Protein AF-Q582J8-F1 (afdb_monomer_lite)

Radius of gyration: 18.95 Å; chains: 1; bounding box: 33×58×52 Å

pLDDT: mean 85.89, std 16.35, range [38.12, 97.25]

Structure (mmCIF, N/CA/C/O backbone):
data_AF-Q582J8-F1
#
_entry.id   AF-Q582J8-F1
#
loop_
_atom_site.group_PDB
_atom_site.id
_atom_site.type_symbol
_atom_site.label_atom_id
_atom_site.label_alt_id
_atom_site.label_comp_id
_atom_site.label_asym_id
_atom_site.label_entity_id
_atom_site.label_seq_id
_atom_site.pdbx_PDB_ins_code
_atom_site.Cartn_x
_atom_site.Cartn_y
_atom_site.Cartn_z
_atom_site.occupancy
_atom_site.B_iso_or_equiv
_atom_site.auth_seq_id
_atom_site.auth_comp_id
_atom_site.auth_asym_id
_atom_site.auth_atom_id
_atom_site.pdbx_PDB_model_num
ATOM 1 N N . MET A 1 1 ? -11.026 50.286 2.214 1.00 52.38 1 MET A N 1
ATOM 2 C CA . MET A 1 1 ? -10.055 49.234 1.844 1.00 52.38 1 MET A CA 1
ATOM 3 C C . MET A 1 1 ? -10.799 47.909 1.786 1.00 52.38 1 MET A C 1
ATOM 5 O O . MET A 1 1 ? -11.274 47.468 2.822 1.00 52.38 1 MET A O 1
ATOM 9 N N . LYS A 1 2 ? -11.007 47.335 0.594 1.00 53.53 2 LYS A N 1
ATOM 10 C CA . LYS A 1 2 ? -11.569 45.982 0.433 1.00 53.53 2 LYS A CA 1
ATOM 11 C C . LYS A 1 2 ? -10.407 45.008 0.178 1.00 53.53 2 LYS A C 1
ATOM 13 O O . LYS A 1 2 ? -9.524 45.372 -0.597 1.00 53.53 2 LYS A O 1
ATOM 18 N N . PRO A 1 3 ? -10.369 43.841 0.841 1.00 55.38 3 PRO A N 1
ATOM 19 C CA . PRO A 1 3 ? -9.274 42.887 0.710 1.00 55.38 3 PRO A CA 1
ATOM 20 C C . PRO A 1 3 ? -9.294 42.221 -0.670 1.00 55.38 3 PRO A C 1
ATOM 22 O O . PRO A 1 3 ? -10.358 41.950 -1.226 1.00 55.38 3 PRO A O 1
ATOM 25 N N . ALA A 1 4 ? -8.099 41.993 -1.212 1.00 53.69 4 ALA A N 1
ATOM 26 C CA . ALA A 1 4 ? -7.871 41.338 -2.490 1.00 53.69 4 ALA A CA 1
ATOM 27 C C . ALA A 1 4 ? -8.335 39.874 -2.455 1.00 53.69 4 ALA A C 1
ATOM 29 O O . ALA A 1 4 ? -7.966 39.108 -1.565 1.00 53.69 4 ALA A O 1
ATOM 30 N N . THR A 1 5 ? -9.126 39.489 -3.454 1.00 55.94 5 THR A N 1
ATOM 31 C CA . THR A 1 5 ? -9.466 38.100 -3.763 1.00 55.94 5 THR A CA 1
ATOM 32 C C . THR A 1 5 ? -8.213 37.384 -4.269 1.00 55.94 5 THR A C 1
ATOM 34 O O . THR A 1 5 ? -7.694 37.721 -5.331 1.00 55.94 5 THR A O 1
ATOM 37 N N . ILE A 1 6 ? -7.720 36.404 -3.511 1.00 58.94 6 ILE A N 1
ATOM 38 C CA . ILE A 1 6 ? -6.662 35.486 -3.954 1.00 58.94 6 ILE A CA 1
ATOM 39 C C . ILE A 1 6 ? -7.311 34.454 -4.894 1.00 58.94 6 ILE A C 1
ATOM 41 O O . ILE A 1 6 ? -8.277 33.799 -4.483 1.00 58.94 6 ILE A O 1
ATOM 45 N N . PRO A 1 7 ? -6.842 34.294 -6.144 1.00 48.78 7 PRO A N 1
ATOM 46 C CA . PRO A 1 7 ? -7.407 33.313 -7.056 1.00 48.78 7 PRO A CA 1
ATOM 47 C C . PRO A 1 7 ? -7.040 31.892 -6.610 1.00 48.78 7 PRO A C 1
ATOM 49 O O . PRO A 1 7 ? -5.924 31.616 -6.169 1.00 48.78 7 PRO A O 1
ATOM 52 N N . HIS A 1 8 ? -8.023 31.000 -6.709 1.00 43.12 8 HIS A N 1
ATOM 53 C CA . HIS A 1 8 ? -7.946 29.576 -6.397 1.00 43.12 8 HIS A CA 1
ATOM 54 C C . HIS A 1 8 ? -6.951 28.854 -7.325 1.00 43.12 8 HIS A C 1
ATOM 56 O O . HIS A 1 8 ? -7.338 28.322 -8.355 1.00 43.12 8 HIS A O 1
ATOM 62 N N . GLY A 1 9 ? -5.671 28.814 -6.950 1.00 49.50 9 GLY A N 1
ATOM 63 C CA . GLY A 1 9 ? -4.613 28.110 -7.692 1.00 49.50 9 GLY A CA 1
ATOM 64 C C . GLY A 1 9 ? -4.389 26.644 -7.297 1.00 49.50 9 GLY A C 1
ATOM 65 O O . GLY A 1 9 ? -3.347 26.092 -7.630 1.00 49.50 9 GLY A O 1
ATOM 66 N N . LYS A 1 10 ? -5.300 26.005 -6.545 1.00 49.69 10 LYS A N 1
ATOM 67 C CA . LYS A 1 10 ? -5.129 24.599 -6.112 1.00 49.69 10 LYS A CA 1
ATOM 68 C C . LYS A 1 10 ? -5.751 23.559 -7.052 1.00 49.69 10 LYS A C 1
ATOM 70 O O . LYS A 1 10 ? -5.279 22.430 -7.066 1.00 49.69 10 LYS A O 1
ATOM 75 N N . ASN A 1 11 ? -6.712 23.940 -7.895 1.00 52.25 11 ASN A N 1
ATOM 76 C CA . ASN A 1 11 ? -7.436 22.981 -8.745 1.00 52.25 11 ASN A CA 1
ATOM 77 C C . ASN A 1 11 ? -6.703 22.636 -10.055 1.00 52.25 11 ASN A C 1
ATOM 79 O O . ASN A 1 11 ? -6.994 21.616 -10.677 1.00 52.25 11 ASN A O 1
ATOM 83 N N . ASP A 1 12 ? -5.739 23.454 -10.485 1.00 53.94 12 ASP A N 1
ATOM 84 C C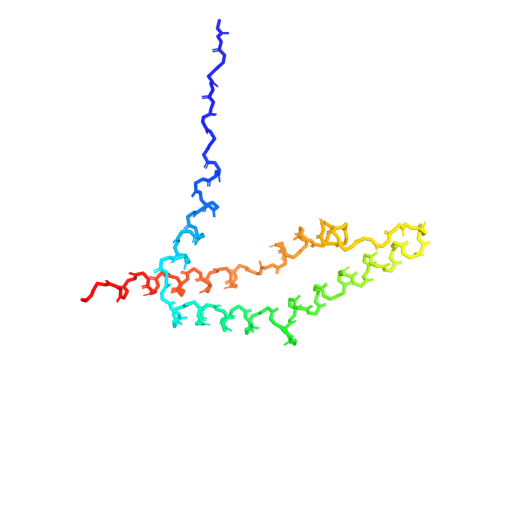A . ASP A 1 12 ? -5.063 23.241 -11.770 1.00 53.94 12 ASP A CA 1
ATOM 85 C C . ASP A 1 12 ? -4.080 22.065 -11.736 1.00 53.94 12 ASP A C 1
ATOM 87 O O . ASP A 1 12 ? -3.914 21.374 -12.746 1.00 53.94 12 ASP A O 1
ATOM 91 N N . ALA A 1 13 ? -3.461 21.815 -10.577 1.00 57.75 13 ALA A N 1
ATOM 92 C CA . ALA A 1 13 ? -2.501 20.731 -10.388 1.00 57.75 13 ALA A CA 1
ATOM 93 C C . ALA A 1 13 ? -3.190 19.362 -10.288 1.00 57.75 13 ALA A C 1
ATOM 95 O O . ALA A 1 13 ? -2.763 18.419 -10.953 1.00 57.75 13 ALA A O 1
ATOM 96 N N . GLU A 1 14 ? -4.286 19.265 -9.527 1.00 59.69 14 GLU A N 1
ATOM 97 C CA . GLU A 1 14 ? -5.065 18.024 -9.382 1.00 59.69 14 GLU A CA 1
ATOM 98 C C . GLU A 1 14 ? -5.610 17.549 -10.740 1.00 59.69 14 GLU A C 1
ATOM 100 O O . GLU A 1 14 ? -5.531 16.367 -11.073 1.00 59.69 14 GLU A O 1
ATOM 105 N N . GLY A 1 15 ? -6.057 18.482 -11.588 1.00 68.44 15 GLY A N 1
ATOM 106 C CA . GLY A 1 15 ? -6.495 18.172 -12.950 1.00 68.44 15 GLY A CA 1
ATOM 107 C C . GLY A 1 15 ? -5.359 17.907 -13.946 1.00 68.44 15 GLY A C 1
ATOM 108 O O . GLY A 1 15 ? -5.594 17.284 -14.979 1.00 68.44 15 GLY A O 1
ATOM 109 N N . ALA A 1 16 ? -4.129 18.368 -13.690 1.00 74.12 16 ALA A N 1
ATOM 110 C CA . ALA A 1 16 ? -3.014 18.187 -14.623 1.00 74.12 16 ALA A CA 1
ATOM 111 C C . ALA A 1 16 ? -2.629 16.711 -14.774 1.00 74.12 16 ALA A C 1
ATOM 113 O O . ALA A 1 16 ? -2.537 16.232 -15.901 1.00 74.12 16 ALA A O 1
ATOM 114 N N . GLY A 1 17 ? -2.490 15.982 -13.661 1.00 77.12 17 GLY A N 1
ATOM 115 C CA . GLY A 1 17 ? -2.192 14.547 -13.690 1.00 77.12 17 GLY A CA 1
ATOM 116 C C . GLY A 1 17 ? -3.278 13.742 -14.409 1.00 77.12 17 GLY A C 1
ATOM 117 O O . GLY A 1 17 ? -2.964 12.927 -15.273 1.00 77.12 17 GLY A O 1
ATOM 118 N N . ALA A 1 18 ? -4.553 14.039 -14.132 1.00 81.31 18 ALA A N 1
ATOM 119 C CA . ALA A 1 18 ? -5.683 13.402 -14.810 1.00 81.31 18 ALA A CA 1
ATOM 120 C C . ALA A 1 18 ? -5.676 13.673 -16.324 1.00 81.31 18 ALA A C 1
ATOM 122 O O . ALA A 1 18 ? -5.824 12.750 -17.116 1.00 81.31 18 ALA A O 1
ATOM 123 N N . ARG A 1 19 ? -5.426 14.919 -16.750 1.00 82.62 19 ARG A N 1
ATOM 124 C CA . ARG A 1 19 ? -5.311 15.261 -18.179 1.00 82.62 19 ARG A CA 1
ATOM 125 C C . ARG A 1 19 ? -4.150 14.541 -18.865 1.00 82.62 19 ARG A C 1
ATOM 127 O O . ARG A 1 19 ? -4.312 14.099 -19.996 1.00 82.62 19 ARG A O 1
ATOM 134 N N . MET A 1 20 ? -2.999 14.421 -18.197 1.00 83.19 20 MET A N 1
ATOM 135 C CA . MET A 1 20 ? -1.857 13.670 -18.732 1.00 83.19 20 MET A CA 1
ATOM 136 C C . MET A 1 20 ? -2.206 12.193 -18.892 1.00 83.19 20 MET A C 1
ATOM 138 O O . MET A 1 20 ? -1.955 11.630 -19.952 1.00 83.19 20 MET A O 1
ATOM 142 N N . TYR A 1 21 ? -2.832 11.596 -17.874 1.00 86.94 21 TYR A N 1
ATOM 143 C CA . TYR A 1 21 ? -3.303 10.217 -17.937 1.00 86.94 21 TYR A CA 1
ATOM 144 C C . TYR A 1 21 ? -4.296 10.012 -19.086 1.00 86.94 21 TYR A C 1
ATOM 146 O O . TYR A 1 21 ? -4.153 9.063 -19.846 1.00 86.94 21 TYR A O 1
ATOM 154 N N . GLU A 1 22 ? -5.261 10.914 -19.285 1.00 88.69 22 GLU A N 1
ATOM 155 C CA . GLU A 1 22 ? -6.224 10.781 -20.384 1.00 88.69 22 GLU A CA 1
ATOM 156 C 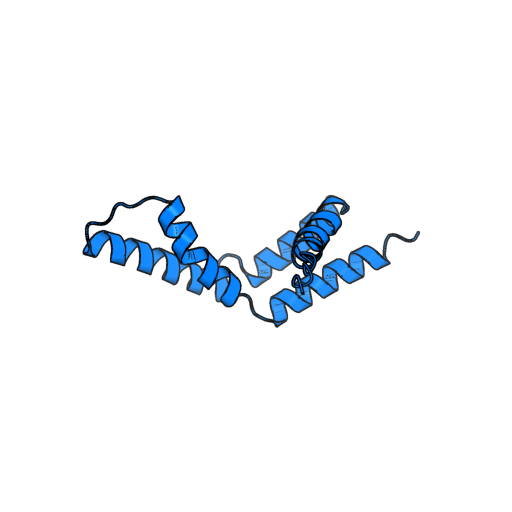C . GLU A 1 22 ? -5.604 10.896 -21.780 1.00 88.69 22 GLU A C 1
ATOM 158 O O . GLU A 1 22 ? -6.108 10.281 -22.718 1.00 88.69 22 GLU A O 1
ATOM 163 N N . GLY A 1 23 ? -4.494 11.623 -21.919 1.00 88.06 23 GLY A N 1
ATOM 164 C CA . GLY A 1 23 ? -3.740 11.710 -23.172 1.00 88.06 23 GLY A CA 1
ATOM 165 C C . GLY A 1 23 ? -2.900 10.470 -23.500 1.00 88.06 23 GLY A C 1
ATOM 166 O O . GLY A 1 23 ? -2.399 10.365 -24.618 1.00 88.06 23 GLY A O 1
ATOM 167 N N . MET A 1 24 ? -2.729 9.540 -22.558 1.00 90.50 24 MET A N 1
ATOM 168 C CA . MET A 1 24 ? -1.920 8.338 -22.757 1.00 90.50 24 MET A CA 1
ATOM 169 C C . MET A 1 24 ? -2.647 7.278 -23.581 1.00 90.50 24 MET A C 1
ATOM 171 O O . MET A 1 24 ? -3.856 7.065 -23.445 1.00 90.50 24 MET A O 1
ATOM 175 N N . ASN A 1 25 ? -1.883 6.554 -24.397 1.00 92.31 25 ASN A N 1
ATOM 176 C CA . ASN A 1 25 ? -2.387 5.371 -25.084 1.00 92.31 25 ASN A CA 1
ATOM 177 C C . ASN A 1 25 ? -2.571 4.189 -24.109 1.00 92.31 25 ASN A C 1
ATOM 179 O O . ASN A 1 25 ? -2.134 4.229 -22.958 1.00 92.31 25 ASN A O 1
ATOM 183 N N . THR A 1 26 ? -3.214 3.116 -24.577 1.00 94.12 26 THR A N 1
ATOM 184 C CA . THR A 1 26 ? -3.493 1.925 -23.759 1.00 94.12 26 THR A CA 1
ATOM 185 C C . THR A 1 26 ? -2.233 1.325 -23.134 1.00 94.12 26 THR A C 1
ATOM 187 O O . THR A 1 26 ? -2.237 1.055 -21.940 1.00 94.12 26 THR A O 1
ATOM 190 N N . LEU A 1 27 ? -1.142 1.198 -23.897 1.00 93.25 27 LEU A N 1
ATOM 191 C CA . LEU A 1 27 ? 0.111 0.603 -23.418 1.00 93.25 27 LEU A CA 1
ATOM 192 C C . LEU A 1 27 ? 0.748 1.429 -22.287 1.00 93.25 27 LEU A C 1
ATOM 194 O O . LEU A 1 27 ? 1.223 0.880 -21.299 1.00 93.25 27 LEU A O 1
ATOM 198 N N . GLN A 1 28 ? 0.726 2.757 -22.407 1.00 93.31 28 GLN A N 1
ATOM 199 C CA . GLN A 1 28 ? 1.214 3.669 -21.368 1.00 93.31 28 GLN A CA 1
ATOM 200 C C . GLN A 1 28 ? 0.356 3.575 -20.099 1.00 93.31 28 GLN A C 1
ATOM 202 O O . GLN A 1 28 ? 0.891 3.498 -18.993 1.00 93.31 28 GLN A O 1
ATOM 207 N N . LYS A 1 29 ? -0.977 3.534 -20.247 1.00 94.44 29 LYS A N 1
ATOM 208 C CA . LYS A 1 29 ? -1.903 3.359 -19.117 1.00 94.44 29 LYS A CA 1
ATOM 209 C C . LYS A 1 29 ? -1.693 2.009 -18.417 1.00 94.44 29 LYS A C 1
ATOM 211 O O . LYS A 1 29 ? -1.708 1.970 -17.188 1.00 94.44 29 LYS A O 1
ATOM 216 N N . GLU A 1 30 ? -1.462 0.937 -19.175 1.00 95.81 30 GLU A N 1
ATOM 217 C CA . GLU A 1 30 ? -1.132 -0.396 -18.654 1.00 95.81 30 GLU A CA 1
ATOM 218 C C . GLU A 1 30 ? 0.194 -0.393 -17.887 1.00 95.81 30 GLU A C 1
ATOM 220 O O . GLU A 1 30 ? 0.228 -0.857 -16.752 1.00 95.81 30 GLU A O 1
ATOM 225 N N . GLU A 1 31 ? 1.256 0.217 -18.421 1.00 94.81 31 GLU A N 1
ATOM 226 C CA . GLU A 1 31 ? 2.545 0.300 -17.719 1.00 94.81 31 GLU A CA 1
ATOM 227 C C . GLU A 1 31 ? 2.427 1.046 -16.376 1.00 94.81 31 GLU A C 1
ATOM 229 O O . GLU A 1 31 ? 3.010 0.631 -15.368 1.00 94.81 31 GLU A O 1
ATOM 234 N N . LEU A 1 32 ? 1.663 2.145 -16.333 1.00 94.81 32 LEU A N 1
ATOM 235 C CA . LEU A 1 32 ? 1.408 2.859 -15.079 1.00 94.81 32 LEU A CA 1
ATOM 236 C C . LEU A 1 32 ? 0.605 2.007 -14.095 1.00 94.81 32 LEU A C 1
ATOM 238 O O . LEU A 1 32 ? 0.907 2.007 -12.901 1.00 94.81 32 LEU A O 1
ATOM 242 N N . ASN A 1 33 ? -0.396 1.278 -14.585 1.00 95.44 33 ASN A N 1
ATOM 243 C CA . ASN A 1 33 ? -1.188 0.371 -13.767 1.00 95.44 33 ASN A CA 1
ATOM 244 C C . ASN A 1 33 ? -0.324 -0.758 -13.185 1.00 95.44 33 ASN A C 1
ATOM 246 O O . ASN A 1 33 ? -0.358 -0.984 -11.978 1.00 95.44 33 ASN A O 1
ATOM 250 N N . ASP A 1 34 ? 0.512 -1.400 -14.000 1.00 96.94 34 ASP A N 1
ATOM 251 C CA . ASP A 1 34 ? 1.426 -2.462 -13.571 1.00 96.94 34 ASP A CA 1
ATOM 252 C C . ASP A 1 34 ? 2.423 -1.962 -12.527 1.00 96.94 34 ASP A C 1
ATOM 254 O O . ASP A 1 34 ? 2.690 -2.633 -11.525 1.00 96.94 34 ASP A O 1
ATOM 258 N N . TYR A 1 35 ? 2.941 -0.745 -12.716 1.00 96.56 35 TYR A N 1
ATOM 259 C CA . TYR A 1 35 ? 3.774 -0.101 -11.714 1.00 96.56 35 TYR A CA 1
ATOM 260 C C . TYR A 1 35 ? 3.027 0.060 -10.388 1.00 96.56 35 TYR A C 1
ATOM 262 O O . TYR A 1 35 ? 3.519 -0.408 -9.359 1.00 96.56 35 TYR A O 1
ATOM 270 N N . LEU A 1 36 ? 1.838 0.667 -10.399 1.00 95.81 36 LEU A N 1
ATOM 271 C CA . LEU A 1 36 ? 1.055 0.889 -9.184 1.00 95.81 36 LEU A CA 1
ATOM 272 C C . LEU A 1 36 ? 0.672 -0.432 -8.503 1.00 95.81 36 LEU A C 1
ATOM 274 O O . LEU A 1 36 ? 0.819 -0.533 -7.289 1.00 95.81 36 LEU A O 1
ATOM 278 N N . ILE A 1 37 ? 0.287 -1.467 -9.255 1.00 96.25 37 ILE A N 1
ATOM 279 C CA . ILE A 1 37 ? 0.015 -2.808 -8.715 1.00 96.25 37 ILE A CA 1
ATOM 280 C C . ILE A 1 37 ? 1.275 -3.412 -8.084 1.00 96.25 37 ILE A C 1
ATOM 282 O O . ILE A 1 37 ? 1.210 -3.938 -6.979 1.00 96.25 37 ILE A O 1
ATOM 286 N N . SER A 1 38 ? 2.444 -3.308 -8.718 1.00 96.38 38 SER A N 1
ATOM 287 C CA . SER A 1 38 ? 3.684 -3.836 -8.123 1.00 96.38 38 SER A CA 1
ATOM 288 C C . SER A 1 38 ? 4.090 -3.136 -6.820 1.00 96.38 38 SER A C 1
ATOM 290 O O . SER A 1 38 ? 4.779 -3.734 -5.998 1.00 96.38 38 SER A O 1
ATOM 292 N N . GLN A 1 39 ? 3.696 -1.871 -6.635 1.00 96.12 39 GLN A N 1
ATOM 293 C CA . GLN A 1 39 ? 4.042 -1.085 -5.448 1.00 96.12 39 GLN A CA 1
ATOM 294 C C . GLN A 1 39 ? 2.962 -1.132 -4.357 1.00 96.12 39 GLN A C 1
ATOM 296 O O . GLN A 1 39 ? 3.275 -1.071 -3.169 1.00 96.12 39 GLN A O 1
ATOM 301 N N . MET A 1 40 ? 1.690 -1.242 -4.738 1.00 95.62 40 MET A N 1
ATOM 302 C CA . MET A 1 40 ? 0.528 -1.049 -3.858 1.00 95.62 40 MET A CA 1
ATOM 303 C C . MET A 1 40 ? -0.538 -2.149 -4.000 1.00 95.62 40 MET A C 1
ATOM 305 O O . MET A 1 40 ? -1.612 -2.050 -3.415 1.00 95.62 40 MET A O 1
ATOM 309 N N . GLY A 1 41 ? -0.274 -3.185 -4.791 1.00 93.88 41 GLY A N 1
ATOM 310 C CA . GLY A 1 41 ? -1.156 -4.336 -4.960 1.00 93.88 41 GLY A CA 1
ATOM 311 C C . GLY A 1 41 ? -1.007 -5.388 -3.855 1.00 93.88 41 GLY A C 1
ATOM 312 O O . GLY A 1 41 ? -0.239 -5.207 -2.909 1.00 93.88 41 GLY A O 1
ATOM 313 N N . PRO A 1 42 ? -1.730 -6.515 -3.969 1.00 94.75 42 PRO A N 1
ATOM 314 C CA . PRO A 1 42 ? -1.686 -7.592 -2.984 1.00 94.75 42 PRO A CA 1
ATOM 315 C C . PRO A 1 42 ? -0.263 -8.092 -2.702 1.00 94.75 42 PRO A C 1
ATOM 317 O O . PRO A 1 42 ? 0.506 -8.359 -3.625 1.00 94.75 42 PRO A O 1
ATOM 320 N N . GLY A 1 43 ? 0.068 -8.252 -1.418 1.00 93.00 43 GLY A N 1
ATOM 321 C CA . GLY A 1 43 ? 1.383 -8.711 -0.960 1.00 93.00 43 GLY A CA 1
ATOM 322 C C . GLY A 1 43 ? 2.431 -7.606 -0.802 1.00 93.00 43 GLY A C 1
ATOM 323 O O . GLY A 1 43 ? 3.568 -7.904 -0.434 1.00 93.00 43 GLY A O 1
ATOM 324 N N . THR A 1 44 ? 2.084 -6.342 -1.063 1.00 95.44 44 THR A N 1
ATOM 325 C CA . THR A 1 44 ? 2.936 -5.207 -0.695 1.00 95.44 44 THR A CA 1
ATOM 326 C C . THR A 1 44 ? 2.562 -4.667 0.679 1.00 95.44 44 THR A C 1
ATOM 328 O O . THR A 1 44 ? 1.417 -4.752 1.122 1.00 95.44 44 THR A O 1
ATOM 331 N N . LYS A 1 45 ? 3.531 -4.025 1.340 1.00 94.56 45 LYS A N 1
ATOM 332 C CA . LYS A 1 45 ? 3.322 -3.403 2.654 1.00 94.56 45 LYS A CA 1
ATOM 333 C C . LYS A 1 45 ? 2.162 -2.402 2.651 1.00 94.56 45 LYS A C 1
ATOM 335 O O . LYS A 1 45 ? 1.417 -2.348 3.619 1.00 94.56 45 LYS A O 1
ATOM 340 N N . TRP A 1 46 ? 2.020 -1.619 1.578 1.00 95.88 46 TRP A N 1
ATOM 341 C CA . TRP A 1 46 ? 0.936 -0.642 1.471 1.00 95.88 46 TRP A CA 1
ATOM 342 C C . TRP A 1 46 ? -0.428 -1.336 1.475 1.00 95.88 46 TRP A C 1
ATOM 344 O O . TRP A 1 46 ? -1.317 -0.922 2.210 1.00 95.88 46 TRP A O 1
ATOM 354 N N . HIS A 1 47 ? -0.584 -2.417 0.706 1.00 96.06 47 HIS A N 1
ATOM 355 C CA . HIS A 1 47 ? -1.842 -3.157 0.651 1.00 96.06 47 HIS A CA 1
ATOM 356 C C . HIS A 1 47 ? -2.197 -3.777 2.005 1.00 96.06 47 HIS A C 1
ATOM 358 O O . HIS A 1 47 ? -3.341 -3.670 2.444 1.00 96.06 47 HIS A O 1
ATOM 364 N N . ASP A 1 48 ? -1.222 -4.394 2.674 1.00 96.06 48 ASP A N 1
ATOM 365 C CA . ASP A 1 48 ? -1.434 -5.008 3.987 1.00 96.06 48 ASP A CA 1
ATOM 366 C C . ASP A 1 48 ? -1.827 -3.954 5.033 1.00 96.06 48 ASP A C 1
ATOM 368 O O . ASP A 1 48 ? -2.816 -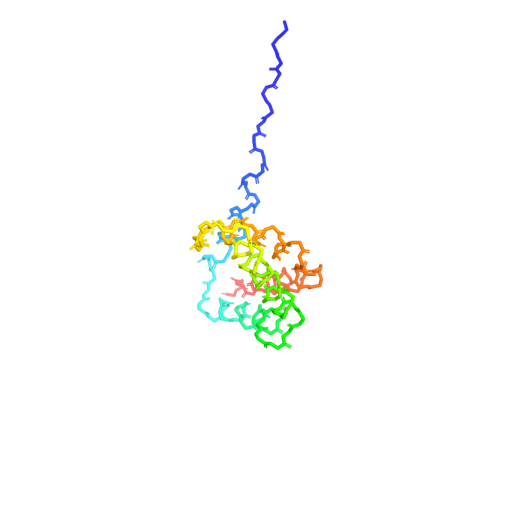4.125 5.743 1.00 96.06 48 ASP A O 1
ATOM 372 N N . GLU A 1 49 ? -1.139 -2.807 5.048 1.00 95.75 49 GLU A N 1
ATOM 373 C CA . GLU A 1 49 ? -1.464 -1.681 5.930 1.00 95.75 49 GLU A CA 1
ATOM 374 C C . GLU A 1 49 ? -2.879 -1.142 5.670 1.00 95.75 49 GLU A C 1
ATOM 376 O O . GLU A 1 49 ? -3.630 -0.883 6.610 1.00 95.75 49 GLU A O 1
ATOM 381 N N . MET A 1 50 ? -3.290 -1.014 4.404 1.00 95.56 50 MET A N 1
ATOM 382 C CA . MET A 1 50 ? -4.639 -0.549 4.066 1.00 95.56 50 MET A CA 1
ATOM 383 C C . MET A 1 50 ? -5.717 -1.574 4.409 1.00 95.56 50 MET A C 1
ATOM 385 O O . MET A 1 50 ? -6.805 -1.194 4.848 1.00 95.56 50 MET A O 1
ATOM 389 N N . SER A 1 51 ? -5.421 -2.866 4.266 1.00 96.19 51 SER A N 1
ATOM 390 C CA . SER A 1 51 ? -6.314 -3.929 4.720 1.00 96.19 51 SER A CA 1
ATOM 391 C C . SER A 1 51 ? -6.529 -3.849 6.234 1.00 96.19 51 SER A C 1
ATOM 393 O O . SER A 1 51 ? -7.671 -3.879 6.695 1.00 96.19 51 SER A O 1
ATOM 395 N N . ASP A 1 52 ? -5.458 -3.654 7.006 1.00 96.44 52 ASP A N 1
ATOM 396 C CA . ASP A 1 52 ? -5.523 -3.50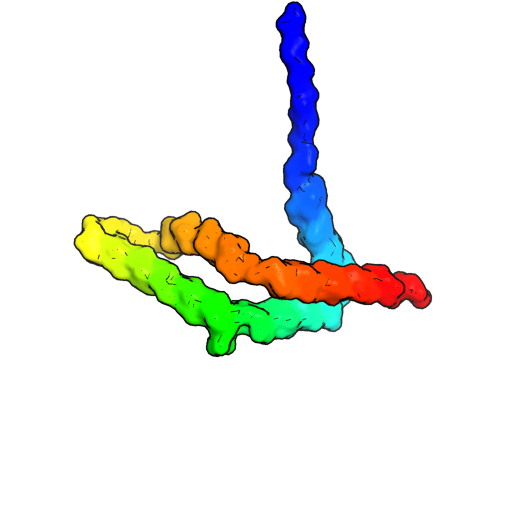3 8.461 1.00 96.44 52 ASP A CA 1
ATOM 397 C C . ASP A 1 52 ? -6.302 -2.253 8.892 1.00 96.44 52 ASP A C 1
ATOM 399 O O . ASP A 1 52 ? -7.111 -2.324 9.824 1.00 96.44 52 ASP A O 1
ATOM 403 N N . VAL A 1 53 ? -6.119 -1.121 8.202 1.00 96.62 53 VAL A N 1
ATOM 404 C CA . VAL A 1 53 ? -6.882 0.115 8.451 1.00 96.62 53 VAL A CA 1
ATOM 405 C C . VAL A 1 53 ? -8.374 -0.121 8.229 1.00 96.62 53 VAL A C 1
ATOM 407 O O . VAL A 1 53 ? -9.177 0.145 9.125 1.00 96.62 53 VAL A O 1
ATOM 410 N N . VAL A 1 54 ? -8.756 -0.678 7.077 1.00 97.19 54 VAL A N 1
ATOM 411 C CA . VAL A 1 54 ? -10.165 -0.956 6.757 1.00 97.19 54 VAL A CA 1
ATOM 412 C C . VAL A 1 54 ? -10.767 -1.938 7.764 1.00 97.19 54 VAL A C 1
ATOM 414 O O . VAL A 1 54 ? -11.843 -1.682 8.305 1.00 97.19 54 VAL A O 1
ATOM 417 N N . ASN A 1 55 ? -1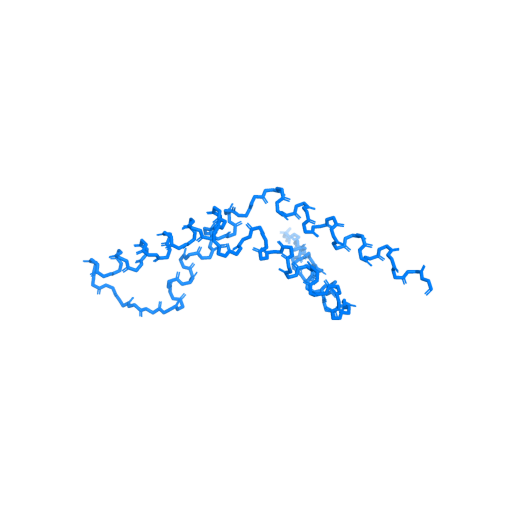0.063 -3.023 8.094 1.00 97.06 55 ASN A N 1
ATOM 418 C CA . ASN A 1 55 ? -10.516 -3.990 9.096 1.00 97.06 55 ASN A CA 1
ATOM 419 C C . ASN A 1 55 ? -10.675 -3.358 10.487 1.00 97.06 55 ASN A C 1
ATOM 421 O O . ASN A 1 55 ? -11.621 -3.682 11.210 1.00 97.06 55 ASN A O 1
ATOM 425 N N . THR A 1 56 ? -9.784 -2.438 10.861 1.00 97.12 56 THR A N 1
ATOM 426 C CA . THR A 1 56 ? -9.863 -1.705 12.130 1.00 97.12 56 THR A CA 1
ATOM 427 C C . THR A 1 56 ? -11.103 -0.817 12.180 1.00 97.12 56 THR A C 1
ATOM 429 O O . THR A 1 56 ? -11.837 -0.888 13.166 1.00 97.12 56 THR A O 1
ATOM 432 N N . ILE A 1 57 ? -11.387 -0.062 11.115 1.00 97.00 57 ILE A N 1
ATOM 433 C CA . ILE A 1 57 ? -12.579 0.795 11.007 1.00 97.00 57 ILE A CA 1
ATOM 434 C C . ILE A 1 57 ? -13.857 -0.047 11.113 1.00 97.00 57 ILE A C 1
ATOM 436 O O . ILE A 1 57 ? -14.734 0.234 11.931 1.00 97.00 57 ILE A O 1
ATOM 440 N N . ILE A 1 58 ? -13.947 -1.137 10.342 1.00 97.19 58 ILE A N 1
ATOM 441 C CA . ILE A 1 58 ? -15.097 -2.055 10.373 1.00 97.19 58 ILE A CA 1
ATOM 442 C C . ILE A 1 58 ? -15.296 -2.617 11.788 1.00 97.19 58 ILE A C 1
ATOM 444 O O . ILE A 1 58 ? -16.414 -2.642 12.310 1.00 97.19 58 ILE A O 1
ATOM 448 N N . ARG A 1 59 ? -14.207 -3.044 12.438 1.00 97.25 59 ARG A N 1
ATOM 449 C CA . ARG A 1 59 ? -14.245 -3.585 13.799 1.00 97.25 59 ARG A CA 1
ATOM 450 C C . ARG A 1 59 ? -14.698 -2.540 14.816 1.00 97.25 59 ARG A C 1
ATOM 452 O O . ARG A 1 59 ? -15.501 -2.872 15.684 1.00 97.25 59 ARG A O 1
ATOM 459 N N . GLN A 1 60 ? -14.210 -1.306 14.724 1.00 96.69 60 GLN A N 1
ATOM 460 C CA . GLN A 1 60 ? -14.605 -0.212 15.616 1.00 96.69 60 GLN A CA 1
ATOM 461 C C . GLN A 1 60 ? -16.096 0.106 15.481 1.00 96.69 60 GLN A C 1
ATOM 463 O O . GLN A 1 60 ? -16.801 0.126 16.490 1.00 96.69 60 GLN A O 1
ATOM 468 N N . ARG A 1 61 ? -16.603 0.221 14.249 1.00 96.25 61 ARG A N 1
ATOM 469 C CA . ARG A 1 61 ? -18.034 0.433 13.983 1.00 96.25 61 ARG A CA 1
ATOM 470 C C . ARG A 1 61 ? -18.895 -0.684 14.557 1.00 96.25 61 ARG A C 1
ATOM 472 O O . ARG A 1 61 ? -19.885 -0.419 15.236 1.00 96.25 61 ARG A O 1
ATOM 479 N N . SER A 1 62 ? -18.470 -1.936 14.370 1.00 94.81 62 SER A N 1
ATOM 480 C CA . SER A 1 62 ? -19.158 -3.097 14.943 1.00 94.81 62 SER A CA 1
ATOM 481 C C . SER A 1 62 ? -19.182 -3.081 16.474 1.00 94.81 62 SER A C 1
ATOM 483 O O . SER A 1 62 ? -20.185 -3.494 17.052 1.00 94.81 62 SER A O 1
ATOM 485 N N . ILE A 1 63 ? -18.105 -2.646 17.136 1.00 96.88 63 ILE A N 1
ATOM 486 C CA . ILE A 1 63 ? -18.035 -2.548 18.604 1.00 96.88 63 ILE A CA 1
ATOM 487 C C . ILE A 1 63 ? -18.948 -1.428 19.120 1.00 96.88 63 ILE A C 1
ATOM 489 O O . ILE A 1 63 ? -19.599 -1.597 20.150 1.00 96.88 63 ILE A O 1
ATOM 493 N N . ASN A 1 64 ? -19.022 -0.311 18.397 1.00 96.31 64 ASN A N 1
ATOM 494 C CA . ASN A 1 64 ? -19.788 0.870 18.795 1.00 96.31 64 ASN A CA 1
ATOM 495 C C . ASN A 1 64 ? -21.277 0.801 18.407 1.00 96.31 64 ASN A C 1
ATOM 497 O O . ASN A 1 64 ? -22.054 1.658 18.822 1.00 96.31 64 ASN A O 1
ATOM 501 N N . GLY A 1 65 ? -21.686 -0.199 17.617 1.00 94.94 65 GLY A N 1
ATOM 502 C CA . GLY A 1 65 ? -23.046 -0.291 17.079 1.00 94.94 65 GLY A CA 1
ATOM 503 C C . GLY A 1 65 ? -23.346 0.762 16.007 1.00 94.94 65 GLY A C 1
ATOM 504 O O . GLY A 1 65 ? -24.505 1.116 15.797 1.00 94.94 65 GLY A O 1
ATOM 505 N N . GLU A 1 66 ? -22.310 1.280 15.348 1.00 95.12 66 GLU A N 1
ATOM 506 C CA . GLU A 1 66 ? -22.448 2.236 14.253 1.00 95.12 66 GLU A CA 1
ATOM 507 C C . GLU A 1 66 ? -22.880 1.522 12.959 1.00 95.12 66 GLU A C 1
ATOM 509 O O . GLU A 1 66 ? -22.518 0.359 12.740 1.00 95.12 66 GLU A O 1
ATOM 514 N N . PRO A 1 67 ? -23.631 2.193 12.067 1.00 93.81 67 PRO A N 1
ATOM 515 C CA . PRO A 1 67 ? -23.939 1.656 10.750 1.00 93.81 67 PRO A CA 1
ATOM 516 C C . PRO A 1 67 ? -22.669 1.337 9.954 1.00 93.81 67 PRO A C 1
ATOM 518 O O . PRO A 1 67 ? -21.703 2.108 9.937 1.00 93.81 67 PRO A O 1
ATOM 521 N N . LEU A 1 68 ? -22.700 0.202 9.257 1.00 94.00 68 LEU A N 1
ATOM 522 C CA . LEU A 1 68 ? -21.642 -0.201 8.343 1.00 94.00 68 LEU A CA 1
ATOM 523 C C . LEU A 1 68 ? -22.018 0.200 6.915 1.00 94.00 68 LEU A C 1
ATOM 525 O O . LEU A 1 68 ? -22.570 -0.600 6.161 1.00 94.00 68 LEU A O 1
ATOM 529 N N . ASP A 1 69 ? -21.731 1.452 6.569 1.00 95.00 69 ASP A N 1
ATOM 530 C CA . ASP A 1 69 ? -21.856 1.968 5.209 1.00 95.00 69 ASP A CA 1
ATOM 531 C C . ASP A 1 69 ? -20.482 2.004 4.522 1.00 95.00 69 ASP A C 1
ATOM 533 O O . ASP A 1 69 ? -19.487 2.451 5.097 1.00 95.00 69 ASP A O 1
ATOM 537 N N . VAL A 1 70 ? -20.414 1.512 3.282 1.00 94.38 70 VAL A N 1
ATOM 538 C CA . VAL A 1 70 ? -19.156 1.433 2.526 1.00 94.38 70 VAL A CA 1
ATOM 539 C C . VAL A 1 70 ? -18.564 2.814 2.245 1.00 94.38 70 VAL A C 1
ATOM 541 O O . VAL A 1 70 ? -17.346 2.973 2.290 1.00 94.38 70 VAL A O 1
ATOM 544 N N . HIS A 1 71 ? -19.399 3.820 1.989 1.00 95.81 71 HIS A N 1
ATOM 545 C CA . HIS A 1 71 ? -18.948 5.181 1.737 1.00 95.81 71 HIS A CA 1
ATOM 546 C C . HIS A 1 71 ? -18.316 5.787 2.991 1.00 95.81 71 HIS A C 1
ATOM 548 O O . HIS A 1 71 ? -17.297 6.469 2.887 1.00 95.81 71 HIS A O 1
ATOM 554 N N . ASP A 1 72 ? -18.865 5.502 4.172 1.00 94.31 72 ASP A N 1
ATOM 555 C CA . ASP A 1 72 ? -18.306 5.979 5.437 1.00 94.31 72 ASP A CA 1
ATOM 556 C C . ASP A 1 72 ? -16.955 5.322 5.739 1.00 94.31 72 ASP A C 1
ATOM 558 O O . ASP A 1 72 ? -15.995 6.014 6.075 1.00 94.31 72 ASP A O 1
ATOM 562 N N . VAL A 1 73 ? -16.850 4.001 5.544 1.00 95.56 73 VAL A N 1
ATOM 563 C CA . VAL A 1 73 ? -15.582 3.269 5.711 1.00 95.56 73 VAL A CA 1
ATOM 564 C C . VAL A 1 73 ? -14.515 3.804 4.754 1.00 95.56 73 VAL A C 1
ATOM 566 O O . VAL A 1 73 ? -13.377 4.029 5.161 1.00 95.56 73 VAL A O 1
ATOM 569 N N . LEU A 1 74 ? -14.872 4.049 3.489 1.00 95.69 74 LEU A N 1
ATOM 570 C CA . LEU A 1 74 ? -13.955 4.633 2.510 1.00 95.69 74 LEU A CA 1
ATOM 571 C C . LEU A 1 74 ? -13.574 6.070 2.876 1.00 95.69 74 LEU A C 1
ATOM 573 O O . LEU A 1 74 ? -12.399 6.416 2.803 1.00 95.69 74 LEU A O 1
ATOM 577 N N . SER A 1 75 ? -14.530 6.897 3.299 1.00 95.69 75 SER A N 1
ATOM 578 C CA . SER A 1 75 ? -14.275 8.288 3.700 1.00 95.69 75 SER A CA 1
ATOM 579 C C . SER A 1 75 ? -13.303 8.379 4.877 1.00 95.69 75 SER A C 1
ATOM 581 O O . SER A 1 75 ? -12.498 9.306 4.942 1.00 95.69 75 SER A O 1
ATOM 583 N N . GLU A 1 76 ? -13.350 7.402 5.780 1.00 95.31 76 GLU A N 1
ATOM 584 C CA . GLU A 1 76 ? -12.454 7.289 6.927 1.00 95.31 76 GLU A CA 1
ATOM 585 C C . GLU A 1 76 ? -11.082 6.706 6.546 1.00 95.31 76 GLU A C 1
ATOM 587 O O . GLU A 1 76 ? -10.055 7.197 7.010 1.00 95.31 76 GLU A O 1
ATOM 592 N N . ALA A 1 77 ? -11.035 5.717 5.648 1.00 96.06 77 ALA A N 1
ATOM 593 C CA . ALA A 1 77 ? -9.790 5.077 5.220 1.00 96.06 77 ALA A CA 1
ATOM 594 C C . ALA A 1 77 ? -8.964 5.927 4.234 1.00 96.06 77 ALA A C 1
ATOM 596 O O . ALA A 1 77 ? -7.734 5.918 4.290 1.00 96.06 77 ALA A O 1
ATOM 597 N N . LEU A 1 78 ? -9.608 6.674 3.330 1.00 94.50 78 LEU A N 1
ATOM 598 C CA . LEU A 1 78 ? -8.945 7.381 2.224 1.00 94.50 78 LEU A CA 1
ATOM 599 C C . LEU A 1 78 ? -7.811 8.331 2.654 1.00 94.50 78 LEU A C 1
ATOM 601 O O . LEU A 1 78 ? -6.757 8.300 2.010 1.00 94.50 78 LEU A O 1
ATOM 605 N N . PRO A 1 79 ? -7.947 9.146 3.719 1.00 95.31 79 PRO A N 1
ATOM 606 C CA . PRO A 1 79 ? -6.841 9.971 4.202 1.00 95.31 79 PRO A CA 1
ATOM 607 C C . PRO A 1 79 ? -5.610 9.146 4.605 1.00 95.31 79 PRO A C 1
ATOM 609 O O . PRO A 1 79 ? -4.482 9.540 4.304 1.00 95.31 79 PRO A O 1
ATOM 612 N N . HIS A 1 80 ? -5.811 7.978 5.229 1.00 94.38 80 HIS A N 1
ATOM 613 C CA . HIS A 1 80 ? -4.723 7.056 5.566 1.00 94.38 80 HIS A CA 1
ATOM 614 C C . HIS A 1 80 ? -4.081 6.479 4.305 1.00 94.38 80 HIS A C 1
ATOM 616 O O . HIS A 1 80 ? -2.856 6.503 4.189 1.00 94.38 80 HIS A O 1
ATOM 622 N N . CYS A 1 81 ? -4.896 6.070 3.325 1.00 92.31 81 CYS A N 1
ATOM 623 C CA . CYS A 1 81 ? -4.417 5.594 2.027 1.00 92.31 81 CYS A CA 1
ATOM 624 C C . CYS A 1 81 ? -3.481 6.597 1.363 1.00 92.31 81 CYS A C 1
ATOM 626 O O . CYS A 1 81 ? -2.396 6.220 0.927 1.00 92.31 81 CYS A O 1
ATOM 628 N N . GLN A 1 82 ? -3.880 7.870 1.313 1.00 91.94 82 GLN A N 1
ATOM 629 C CA . GLN A 1 82 ? -3.109 8.937 0.673 1.00 91.94 82 GLN A CA 1
ATOM 630 C C . GLN A 1 82 ? -1.790 9.225 1.399 1.00 91.94 82 GLN A C 1
ATOM 632 O O . GLN A 1 82 ? -0.764 9.432 0.748 1.00 91.94 82 GLN A O 1
ATOM 637 N N . LEU A 1 83 ? -1.800 9.225 2.734 1.00 93.06 83 LEU A N 1
ATOM 638 C CA . LEU A 1 83 ? -0.605 9.472 3.545 1.00 93.06 83 LEU A CA 1
ATOM 639 C C . LEU A 1 83 ? 0.386 8.301 3.516 1.00 93.06 83 LEU A C 1
ATOM 641 O O . LEU A 1 83 ? 1.593 8.532 3.581 1.00 93.06 83 LEU A O 1
ATOM 645 N N . ALA A 1 84 ? -0.107 7.068 3.389 1.00 94.69 84 ALA A N 1
ATOM 646 C CA . ALA A 1 84 ? 0.716 5.862 3.351 1.00 94.69 84 ALA A CA 1
ATOM 647 C C . ALA A 1 84 ? 1.490 5.686 2.031 1.00 94.69 84 ALA A C 1
ATOM 649 O O . ALA A 1 84 ? 2.438 4.900 1.973 1.00 94.69 84 ALA A O 1
ATOM 650 N N . ILE A 1 85 ? 1.133 6.412 0.960 1.00 94.06 85 ILE A N 1
ATOM 651 C CA . ILE A 1 85 ? 1.876 6.349 -0.307 1.00 94.0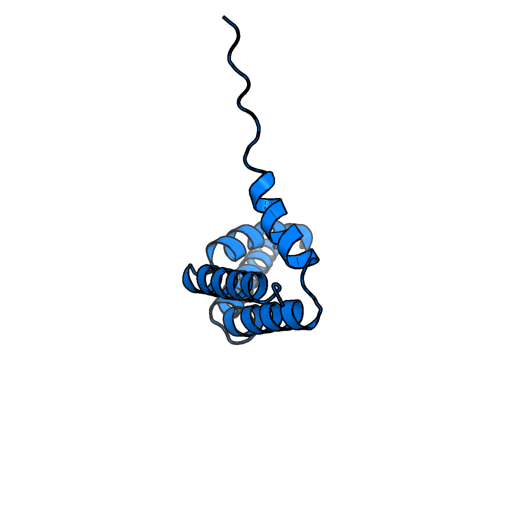6 85 ILE A CA 1
ATOM 652 C C . ILE A 1 85 ? 3.272 6.949 -0.104 1.00 94.06 85 ILE A C 1
ATOM 654 O O . ILE A 1 85 ? 3.452 8.163 0.076 1.00 94.06 85 ILE A O 1
ATOM 658 N N . SER A 1 86 ? 4.289 6.089 -0.174 1.00 94.19 86 SER A N 1
ATOM 659 C CA . SER A 1 86 ? 5.673 6.510 0.023 1.00 94.19 86 SER A CA 1
ATOM 660 C C . SER A 1 86 ? 6.095 7.552 -1.020 1.00 94.19 86 SER A C 1
ATOM 662 O O . SER A 1 86 ? 5.540 7.662 -2.119 1.00 94.19 86 SER A O 1
ATOM 664 N N . HIS A 1 87 ? 7.090 8.364 -0.667 1.00 93.56 87 HIS A N 1
ATOM 665 C CA . HIS A 1 87 ? 7.679 9.312 -1.613 1.00 93.56 87 HIS A CA 1
ATOM 666 C C . HIS A 1 87 ? 8.274 8.587 -2.829 1.00 93.56 87 HIS A C 1
ATOM 668 O O . HIS A 1 87 ? 8.111 9.041 -3.954 1.00 93.56 87 HIS A O 1
ATOM 674 N N . GLU A 1 88 ? 8.882 7.417 -2.614 1.00 94.81 88 GLU A N 1
ATOM 675 C CA . GLU A 1 88 ? 9.473 6.591 -3.672 1.00 94.81 88 GLU A CA 1
ATOM 676 C C . GLU A 1 88 ? 8.437 6.129 -4.705 1.00 94.81 88 GLU A C 1
ATOM 678 O O . GLU A 1 88 ? 8.719 6.153 -5.903 1.00 94.81 88 GLU A O 1
ATOM 683 N N . VAL A 1 89 ? 7.228 5.759 -4.260 1.00 95.00 89 VAL A N 1
ATOM 684 C CA . VAL A 1 89 ? 6.139 5.364 -5.166 1.00 95.00 89 VAL A CA 1
ATOM 685 C C . VAL A 1 89 ? 5.663 6.553 -5.999 1.00 95.00 89 VAL A C 1
ATOM 687 O O . VAL A 1 89 ? 5.469 6.439 -7.209 1.00 95.00 89 VAL A O 1
ATOM 690 N N . ARG A 1 90 ? 5.522 7.725 -5.372 1.00 93.12 90 ARG A N 1
ATOM 691 C CA . ARG A 1 90 ? 5.143 8.959 -6.075 1.00 93.12 90 ARG A CA 1
ATOM 692 C C . ARG A 1 90 ? 6.200 9.369 -7.098 1.00 93.12 90 ARG A C 1
ATOM 694 O O . ARG A 1 90 ? 5.861 9.615 -8.251 1.00 93.12 90 ARG A O 1
ATOM 701 N N . ASP A 1 91 ? 7.470 9.379 -6.710 1.00 94.12 91 ASP A N 1
ATOM 702 C CA . ASP A 1 91 ? 8.584 9.712 -7.602 1.00 94.12 91 ASP A CA 1
ATOM 703 C C . ASP A 1 91 ? 8.709 8.733 -8.765 1.00 94.12 91 ASP A C 1
ATOM 705 O O . ASP A 1 91 ? 8.951 9.142 -9.902 1.00 94.12 91 ASP A O 1
ATOM 709 N N . GLY A 1 92 ? 8.557 7.433 -8.500 1.00 94.88 92 GLY A N 1
ATOM 710 C CA . GLY A 1 92 ? 8.595 6.420 -9.545 1.00 94.88 92 GLY A CA 1
ATOM 711 C C . GLY A 1 92 ? 7.434 6.570 -10.526 1.00 94.88 92 GLY A C 1
ATOM 712 O O . GLY A 1 92 ? 7.663 6.479 -11.734 1.00 94.88 92 GLY A O 1
ATOM 713 N N . LEU A 1 93 ? 6.232 6.905 -10.039 1.00 93.38 93 LEU A N 1
ATOM 714 C CA . LEU A 1 93 ? 5.091 7.236 -10.892 1.00 93.38 93 LEU A CA 1
ATOM 715 C C . LEU A 1 93 ? 5.399 8.459 -11.768 1.00 93.38 93 LEU A C 1
ATOM 717 O O . LEU A 1 93 ? 5.270 8.387 -12.989 1.00 93.38 93 LEU A O 1
ATOM 721 N N . PHE A 1 94 ? 5.879 9.555 -11.172 1.00 91.81 94 PHE A N 1
ATOM 722 C CA . PHE A 1 94 ? 6.246 10.763 -11.916 1.00 91.81 94 PHE A CA 1
ATOM 723 C C . PHE A 1 94 ? 7.330 10.504 -12.961 1.00 91.81 94 PHE A C 1
ATOM 725 O O . PHE A 1 94 ? 7.232 11.007 -14.077 1.00 91.81 94 PHE A O 1
ATOM 732 N N . ARG A 1 95 ? 8.346 9.696 -12.637 1.00 92.19 95 ARG A N 1
ATOM 733 C CA . ARG A 1 95 ? 9.426 9.354 -13.571 1.00 92.19 95 ARG A CA 1
ATOM 734 C C . ARG A 1 95 ? 8.905 8.599 -14.792 1.00 92.19 95 ARG A C 1
ATOM 736 O O . ARG A 1 95 ? 9.340 8.894 -15.902 1.00 92.19 95 ARG A O 1
ATOM 743 N N . ARG A 1 96 ? 7.976 7.656 -14.603 1.00 92.88 96 ARG A N 1
ATOM 744 C CA . ARG A 1 96 ? 7.342 6.922 -15.710 1.00 92.88 96 ARG A CA 1
ATOM 745 C C . ARG A 1 96 ? 6.510 7.848 -16.585 1.00 92.88 96 ARG A C 1
ATOM 747 O O . ARG A 1 96 ? 6.724 7.880 -17.792 1.00 92.88 96 ARG A O 1
ATOM 754 N N . ILE A 1 97 ? 5.657 8.669 -15.970 1.00 91.31 97 ILE A N 1
ATOM 755 C CA . ILE A 1 97 ? 4.851 9.673 -16.680 1.00 91.31 97 ILE A CA 1
ATOM 756 C C . ILE A 1 97 ? 5.756 10.612 -17.494 1.00 91.31 97 ILE A C 1
ATOM 758 O O . ILE A 1 97 ? 5.518 10.822 -18.680 1.00 91.31 97 ILE A O 1
ATOM 762 N N . ALA A 1 98 ? 6.829 11.135 -16.892 1.00 88.88 98 ALA A N 1
ATOM 763 C CA . ALA A 1 98 ? 7.779 12.007 -17.578 1.00 88.88 98 ALA A CA 1
ATOM 764 C C . ALA A 1 98 ? 8.457 11.305 -18.769 1.00 88.88 98 ALA A C 1
ATOM 766 O O . ALA A 1 98 ? 8.540 11.888 -19.849 1.00 88.88 98 ALA A O 1
ATOM 767 N N . GLY A 1 99 ? 8.879 10.045 -18.604 1.00 89.38 99 GLY A N 1
ATOM 768 C CA . GLY A 1 99 ? 9.465 9.243 -19.684 1.00 89.38 99 GLY A CA 1
ATOM 769 C C . GLY A 1 99 ? 8.506 9.016 -20.859 1.00 89.38 99 GLY A C 1
ATOM 770 O O . GLY A 1 99 ? 8.912 9.094 -22.022 1.00 89.38 99 GLY A O 1
ATOM 771 N N . MET A 1 100 ? 7.219 8.816 -20.567 1.00 87.00 100 MET A N 1
ATOM 772 C CA . MET A 1 100 ? 6.158 8.658 -21.570 1.00 87.00 100 MET A CA 1
ATOM 773 C C . MET A 1 100 ? 5.860 9.964 -22.318 1.00 87.00 100 MET A C 1
ATOM 775 O O . MET A 1 100 ? 5.633 9.952 -23.526 1.00 87.00 100 MET A O 1
ATOM 779 N N . CYS A 1 101 ? 5.918 11.111 -21.635 1.00 76.88 101 CYS A N 1
ATOM 780 C CA . CYS A 1 101 ? 5.758 12.409 -22.291 1.00 76.88 101 CYS A CA 1
ATOM 781 C C . CYS A 1 101 ? 6.926 12.729 -23.232 1.00 76.88 101 CYS A C 1
ATOM 783 O O . CYS A 1 101 ? 6.704 13.275 -24.307 1.00 76.88 101 CYS A O 1
ATOM 785 N N . THR A 1 102 ? 8.157 12.353 -22.873 1.00 71.56 102 THR A N 1
ATOM 786 C CA . THR A 1 102 ? 9.338 12.609 -23.719 1.00 71.56 102 THR A CA 1
ATOM 787 C C . THR A 1 102 ? 9.439 11.712 -24.953 1.00 71.56 102 THR A C 1
ATOM 789 O O . THR A 1 102 ? 10.195 12.021 -25.864 1.00 71.56 102 THR A O 1
ATOM 792 N N . THR A 1 103 ? 8.696 10.604 -24.999 1.00 59.12 103 THR A N 1
ATOM 793 C CA . THR A 1 103 ? 8.745 9.632 -26.107 1.00 59.12 103 THR A CA 1
ATOM 794 C C . THR A 1 103 ? 7.687 9.874 -27.186 1.00 59.12 103 THR A C 1
ATOM 796 O O . THR A 1 103 ? 7.658 9.143 -28.169 1.00 59.12 103 THR A O 1
ATOM 799 N N . THR A 1 104 ? 6.852 10.910 -27.045 1.00 53.25 104 THR A N 1
ATOM 800 C CA . THR A 1 104 ? 5.773 11.230 -28.003 1.00 53.25 104 THR A CA 1
ATOM 801 C C . THR A 1 104 ? 6.196 12.259 -29.078 1.00 53.25 104 THR A C 1
ATOM 803 O O . THR A 1 104 ? 5.356 12.751 -29.819 1.00 53.25 104 THR A O 1
ATOM 806 N N . ASP A 1 105 ? 7.496 12.554 -29.210 1.00 41.59 105 ASP A N 1
ATOM 807 C CA . ASP A 1 105 ? 8.084 13.325 -30.325 1.00 41.59 105 ASP A CA 1
ATOM 808 C C . ASP A 1 105 ? 8.861 12.372 -31.265 1.00 41.59 105 ASP A C 1
ATOM 810 O O . ASP A 1 105 ? 10.090 12.270 -31.203 1.00 41.59 105 ASP A O 1
ATOM 814 N N . VAL A 1 106 ? 8.133 11.620 -32.105 1.00 38.12 106 VAL A N 1
ATOM 815 C CA . VAL A 1 106 ? 8.639 10.977 -33.340 1.00 38.12 106 VAL A CA 1
ATOM 816 C C . VAL A 1 106 ? 7.599 11.132 -34.440 1.00 38.12 106 VAL A C 1
ATOM 818 O O . VAL A 1 106 ? 6.422 10.795 -34.177 1.00 38.12 106 VAL A O 1
#

Organism: Trypanosoma brucei brucei (strain 927/4 GUTat10.1) (NCBI:txid185431)

Foldseek 3Di:
DDDDDDDDPPVVVVVVVVVLLVPDDPVLVVVLVVLCCVAQNPPHPLVVVLVVLLVVLVVVCVVVVHDDDPVVSCVRSVVVSVVSCDPVSVVVSVVSSVVRVVPPPD

InterPro domains:
  IPR018783 Transcription factor, enhancer of yellow 2 [MF_03046] (14-104)
  IPR038212 Transcription factor EnY2 superfamily [G3DSA:1.10.246.140] (22-104)

Sequence (106 aa):
MKPATIPHGKNDAEGAGARMYEGMNTLQKEELNDYLISQMGPGTKWHDEMSDVVNTIIRQRSINGEPLDVHDVLSEALPHCQLAISHEVRDGLFRRIAGMCTTTDV

Secondary structure (DSSP, 8-state):
-PPP-----SHHHHHHHHHHHHTS-HHHHHHHHHHHHHHHSTTSHHHHHHHHHHHHHHHHHHHHT----HHHHHHHHHHHHHHHS-HHHHHHHHHHHHHHHHT---

=== Feature glossary ===
Key to the feature types in this record:

— What the protein is —

Primary structure: the covalent order of the twenty standard amino acids along the backbone. Two proteins with the same sequence will (almost always) fold to the same structure; two with 30% identity often share a fold but not the details.

Database cross-references. InterPro integrates a dozen domain/family signature databases into unified entries with residue-range hits. GO terms attach function/process/location labels with evidence codes. CATH codes position the fold in a four-level structural taxonomy. Organism is the NCBI-taxonomy species name.

— Where its atoms are —

The mmCIF block holds the 3D Cartesian coordinates of each backbone atom (N, Cα, C, O) in ångströms. mmCIF is the PDB's canonical archive format — a tagged-loop text representation of the atomic model.

Six rendered views show the 3D structure from the faces of a cube — i.e. along ±x, ±y, ±z. Rendering representation is drawn randomly per protein from cartoon (secondary-structure ribbons), sticks (backbone bonds), or molecular surface; coloring is either N→C rainbow (blue at the N-terminus through red at the C-terminus) or one color per chain.

— Local backbone conformation —

DSSP 8-state secondary structure assigns each residue one of H (α-helix), G (3₁₀-helix), I (π-helix), E (extended β-strand), B (isolated β-bridge), T (hydrogen-bonded turn), S (bend), or '-' (coil). The assignment is computed from backbone hydrogen-bond geometry via the Kabsch–Sander algorithm.

P-SEA three-state annotation labels each residue as helix, strand, or coil based purely on the geometry of the Cα trace. It serves as a fallback when the full backbone (and thus DSSP) is unavailable.

The φ/ψ torsion pair specifies the backbone conformation at each residue. φ rotates about the N–Cα bond, ψ about the Cα–C bond. Steric clashes forbid most of the (φ, ψ) plane — the allowed regions (α-helix basin, β-sheet basin, left-handed helix) are the Ramachandran-allowed regions.

— Global shape and packing —

The geometric summary reports three shape descriptors. Rg (radius of gyration) measures how spread out the Cα atoms are about their centre of mass; compact globular proteins have small Rg, elongated or unfolded ones large. Cα contacts (<8 Å, |i−j|>4) count long-range residue pairs in spatial proximity — high for tightly packed folds, near zero for rods or random coil. The bounding-box extents give the protein's footprint along x, y, z in Å.

Accessible surface area quantifies burial. A residue with SASA near zero is packed into the hydrophobic core; one with SASA >100 Å² sits on the surface. Computed here via the Shrake–Rupley numerical algorithm with a 1.4 Å probe.

Plot images: a contact map (which residues are close in 3D, as an N×N binary image), a Ramachandran scatter (backbone torsion angles, revealing secondary-structure composition at a glance), and — for AlphaFold structures — a PAE heatmap (pairwise prediction confidence).

— Structural neighborhood —

The Foldseek 3Di string encodes local tertiary geometry as a 20-letter alphabet — one character per residue — derived from the relative positions of nearby Cα atoms. Unlike the amino-acid sequence, 3Di is a direct function of the 3D structure, so two proteins with the same fold have similar 3Di strings even at low sequence identity.

Nearest PDB neighbors are the top structural matches found by Foldseek when searching this structure against the entire Protein Data Bank. Each hit reports a TM-score (0 to 1; >0.5 almost always implies the same fold) and an E-value. These are *structural* homologs — they may share no detectable sequence similarity.

— Confidence and disorder —

For AlphaFold models, the B-factor field carries pLDDT — the model's own estimate of local accuracy on a 0–100 scale. Regions with pLDDT<50 should be treated as essentially unmodeled; they often correspond to intrinsically disordered segments.

B-factor (Debye–Waller factor) reflects atomic displacement in the crystal lattice. It is an experimental observable (units Å²), not a prediction; low values mean the atom is pinned down, high values mean it moves or is heterogeneous across the crystal.

Predicted aligned error is AlphaFold's pairwise confidence. Unlike pLDDT (per-residue), PAE is per-residue-pair and captures whether two parts of the structure are correctly placed relative to each other. Units are ångströms of expected positional error.